Protein AF-A0A1X2HB46-F1 (afdb_monomer_lite)

Organism: Syncephalastrum racemosum (NCBI:txid13706)

Structure (mmCIF, N/CA/C/O backbone):
data_AF-A0A1X2HB46-F1
#
_entry.id   AF-A0A1X2HB46-F1
#
loop_
_atom_site.group_PDB
_atom_site.id
_atom_site.type_symbol
_atom_site.label_atom_id
_atom_site.label_alt_id
_atom_site.label_comp_id
_atom_site.label_asym_id
_atom_site.label_entity_id
_atom_site.label_seq_id
_atom_site.pdbx_PDB_ins_code
_atom_site.Cartn_x
_atom_site.Cartn_y
_atom_site.Cartn_z
_atom_site.occupancy
_atom_site.B_iso_or_equiv
_atom_site.auth_seq_id
_atom_site.auth_comp_id
_atom_site.auth_asym_id
_atom_site.auth_atom_id
_atom_site.pdbx_PDB_model_num
ATOM 1 N N . MET A 1 1 ? -12.145 43.617 -45.927 1.00 39.94 1 MET A N 1
ATOM 2 C CA . MET A 1 1 ? -11.209 43.099 -44.911 1.00 39.94 1 MET A CA 1
ATOM 3 C C . MET A 1 1 ? -11.094 41.593 -45.105 1.00 39.94 1 MET A C 1
ATOM 5 O O . MET A 1 1 ? -12.122 40.944 -45.225 1.00 39.94 1 MET A O 1
ATOM 9 N N . VAL A 1 2 ? -9.849 41.126 -45.254 1.00 36.06 2 VAL A N 1
ATOM 10 C CA . VAL A 1 2 ? -9.266 39.784 -44.993 1.00 36.06 2 VAL A CA 1
ATOM 11 C C . VAL A 1 2 ? -10.097 38.859 -44.079 1.00 36.06 2 VAL A C 1
ATOM 13 O O . VAL A 1 2 ? -10.714 39.362 -43.152 1.00 36.06 2 VAL A O 1
ATOM 16 N N . ASN A 1 3 ? -10.093 37.522 -44.158 1.00 34.72 3 ASN A N 1
ATOM 17 C CA . ASN A 1 3 ? -9.503 36.525 -45.063 1.00 34.72 3 ASN A CA 1
ATOM 18 C C . ASN A 1 3 ? -10.188 35.155 -44.795 1.00 34.72 3 ASN A C 1
ATOM 20 O O . ASN A 1 3 ? -10.856 34.975 -43.781 1.00 34.72 3 ASN A O 1
ATOM 24 N N . PHE A 1 4 ? -9.964 34.219 -45.716 1.00 43.09 4 PHE A N 1
ATOM 25 C CA . PHE A 1 4 ? -10.350 32.802 -45.809 1.00 43.09 4 PHE A CA 1
ATOM 26 C C . PHE A 1 4 ? -10.126 31.917 -44.560 1.00 43.09 4 PHE A C 1
ATOM 28 O O . PHE A 1 4 ? -9.243 32.212 -43.767 1.00 43.09 4 PHE A O 1
ATOM 35 N N . PHE A 1 5 ? -10.870 30.800 -44.431 1.00 37.50 5 PHE A N 1
ATOM 36 C CA . PHE A 1 5 ? -10.376 29.406 -44.568 1.00 37.50 5 PHE A CA 1
ATOM 37 C C . PHE A 1 5 ? -11.454 28.357 -44.201 1.00 37.50 5 PHE A C 1
ATOM 39 O O . PHE A 1 5 ? -12.059 28.382 -43.134 1.00 37.50 5 PHE A O 1
ATOM 46 N N . THR A 1 6 ? -11.655 27.403 -45.110 1.00 41.16 6 THR A N 1
ATOM 47 C CA . THR A 1 6 ? -12.281 26.082 -44.923 1.00 41.16 6 THR A CA 1
ATOM 48 C C . THR A 1 6 ? -11.382 25.134 -44.126 1.00 41.16 6 THR A C 1
ATOM 50 O O . THR A 1 6 ? -10.189 25.091 -44.408 1.00 41.16 6 THR A O 1
ATOM 53 N N . ALA A 1 7 ? -11.960 24.296 -43.253 1.00 34.31 7 ALA A N 1
ATOM 54 C CA . ALA A 1 7 ? -11.838 22.824 -43.266 1.00 34.31 7 ALA A CA 1
ATOM 55 C C . ALA A 1 7 ? -12.504 22.203 -42.022 1.00 34.31 7 ALA A C 1
ATOM 57 O O . ALA A 1 7 ? -12.285 22.639 -40.895 1.00 34.31 7 ALA A O 1
ATOM 58 N N . ALA A 1 8 ? -13.307 21.164 -42.248 1.00 44.44 8 ALA A N 1
ATOM 59 C CA . ALA A 1 8 ? -13.896 20.322 -41.217 1.00 44.44 8 ALA A CA 1
ATOM 60 C C . ALA A 1 8 ? -12.894 19.249 -40.758 1.00 44.44 8 ALA A C 1
ATOM 62 O O . ALA A 1 8 ? -12.233 18.628 -41.588 1.00 44.44 8 ALA A O 1
ATOM 63 N N . ALA A 1 9 ? -12.844 18.979 -39.455 1.00 37.44 9 ALA A N 1
ATOM 64 C CA . ALA A 1 9 ? -12.292 17.750 -38.897 1.00 37.44 9 ALA A CA 1
ATOM 65 C C . ALA A 1 9 ? -13.207 17.287 -37.755 1.00 37.44 9 ALA A C 1
ATOM 67 O O . ALA A 1 9 ? -13.585 18.074 -36.888 1.00 37.44 9 ALA A O 1
ATOM 68 N N . ALA A 1 10 ? -13.624 16.024 -37.820 1.00 36.97 10 ALA A N 1
ATOM 69 C CA . ALA A 1 10 ? -14.593 15.413 -36.923 1.00 36.97 10 ALA A CA 1
ATOM 70 C C . ALA A 1 10 ? -14.076 15.365 -35.477 1.00 36.97 10 ALA A C 1
ATOM 72 O O . ALA A 1 10 ? -13.020 14.797 -35.205 1.00 36.97 10 ALA A O 1
ATOM 73 N N . ALA A 1 11 ? -14.850 15.919 -34.544 1.00 36.28 11 ALA A N 1
ATOM 74 C CA . ALA A 1 11 ? -14.653 15.683 -33.123 1.00 36.28 11 ALA A CA 1
ATOM 75 C C . ALA A 1 11 ? -15.251 14.316 -32.759 1.00 36.28 11 ALA A C 1
ATOM 77 O O . ALA A 1 11 ? -16.461 14.109 -32.857 1.00 36.28 11 ALA A O 1
ATOM 78 N N . VAL A 1 12 ? -14.401 13.380 -32.336 1.00 40.62 12 VAL A N 1
ATOM 79 C CA . VAL A 1 12 ? -14.836 12.171 -31.630 1.00 40.62 12 VAL A CA 1
ATOM 80 C C . VAL A 1 12 ? -15.272 12.608 -30.235 1.00 40.62 12 VAL A C 1
ATOM 82 O O . VAL A 1 12 ? -14.456 13.052 -29.428 1.00 40.62 12 VAL A O 1
ATOM 85 N N . ALA A 1 13 ? -16.574 12.536 -29.969 1.00 35.44 13 ALA A N 1
ATOM 86 C CA . ALA A 1 13 ? -17.132 12.810 -28.655 1.00 35.44 13 ALA A CA 1
ATOM 87 C C . ALA A 1 13 ? -16.755 11.673 -27.693 1.00 35.44 13 ALA A C 1
ATOM 89 O O . ALA A 1 13 ? -17.239 10.550 -27.829 1.00 35.44 13 ALA A O 1
ATOM 90 N N . PHE A 1 14 ? -15.906 11.964 -26.706 1.00 39.03 14 PHE A N 1
ATOM 91 C CA . PHE A 1 14 ? -15.805 11.120 -25.521 1.00 39.03 14 PHE A CA 1
ATOM 92 C C . PHE A 1 14 ? -17.037 11.368 -24.652 1.00 39.03 14 PHE A C 1
ATOM 94 O O . PHE A 1 14 ? -17.345 12.506 -24.296 1.00 39.03 14 PHE A O 1
ATOM 101 N N . ILE A 1 15 ? -17.757 10.290 -24.344 1.00 41.12 15 ILE A N 1
ATOM 102 C CA . ILE A 1 15 ? -18.892 10.296 -23.424 1.00 41.12 15 ILE A CA 1
ATOM 103 C C . ILE A 1 15 ? -18.371 10.781 -22.071 1.00 41.12 15 ILE A C 1
ATOM 105 O O . ILE A 1 15 ? -17.542 10.121 -21.444 1.00 41.12 15 ILE A O 1
ATOM 109 N N . ALA A 1 16 ? -18.846 11.946 -21.634 1.00 37.94 16 ALA A N 1
ATOM 110 C CA . ALA A 1 16 ? -18.640 12.421 -20.279 1.00 37.94 16 ALA A CA 1
ATOM 111 C C . ALA A 1 16 ? -19.344 11.447 -19.325 1.00 37.94 16 ALA A C 1
ATOM 113 O O . ALA A 1 16 ? -20.567 11.472 -19.177 1.00 37.94 16 ALA A O 1
ATOM 114 N N . ALA A 1 17 ? -18.569 10.561 -18.700 1.00 45.31 17 ALA A N 1
ATOM 115 C CA . ALA A 1 17 ? -19.008 9.873 -17.499 1.00 45.31 17 ALA A CA 1
ATOM 116 C C . ALA A 1 17 ? -19.310 10.953 -16.453 1.00 45.31 17 ALA A C 1
ATOM 118 O O . ALA A 1 17 ? -18.471 11.813 -16.180 1.00 45.31 17 ALA A O 1
ATOM 119 N N . GLY A 1 18 ? -20.544 10.950 -15.951 1.00 39.72 18 GLY A N 1
ATOM 120 C CA . GLY A 1 18 ? -21.058 11.972 -15.053 1.00 39.72 18 GLY A CA 1
ATOM 121 C C . GLY A 1 18 ? -20.115 12.258 -13.888 1.00 39.72 18 GLY A C 1
ATOM 122 O O . GLY A 1 18 ? -19.545 11.339 -13.298 1.00 39.72 18 GLY A O 1
ATOM 123 N N . SER A 1 19 ? -19.990 13.546 -13.566 1.00 44.59 19 SER A N 1
ATOM 124 C CA . SER A 1 19 ? -19.284 14.069 -12.402 1.00 44.59 19 SER A CA 1
ATOM 125 C C . SER A 1 19 ? -19.823 13.453 -11.114 1.00 44.59 19 SER A C 1
ATOM 127 O O . SER A 1 19 ? -20.701 14.003 -10.456 1.00 44.59 19 SER A O 1
ATOM 129 N N . GLN A 1 20 ? -19.269 12.313 -10.728 1.00 37.22 20 GLN A N 1
ATOM 130 C CA . GLN A 1 20 ? -19.179 11.939 -9.331 1.00 37.22 20 GLN A CA 1
ATOM 131 C C . GLN A 1 20 ? -17.862 12.528 -8.860 1.00 37.22 20 GLN A C 1
ATOM 133 O O . GLN A 1 20 ? -16.788 12.029 -9.192 1.00 37.22 20 GLN A O 1
ATOM 138 N N . ALA A 1 21 ? -17.959 13.665 -8.171 1.00 40.97 21 ALA A N 1
ATOM 139 C CA . ALA A 1 21 ? -16.825 14.230 -7.468 1.00 40.97 21 ALA A CA 1
ATOM 140 C C . ALA A 1 21 ? -16.215 13.121 -6.605 1.00 40.97 21 ALA A C 1
ATOM 142 O O . ALA A 1 21 ? -16.925 12.477 -5.827 1.00 40.97 21 ALA A O 1
ATOM 143 N N . ALA A 1 22 ? -14.914 12.884 -6.771 1.00 46.69 22 ALA A N 1
ATOM 144 C CA . ALA A 1 22 ? -14.156 12.129 -5.790 1.00 46.69 22 ALA A CA 1
ATOM 145 C C . ALA A 1 22 ? -14.474 12.723 -4.405 1.00 46.69 22 ALA A C 1
ATOM 147 O O . ALA A 1 22 ? -14.557 13.955 -4.294 1.00 46.69 22 ALA A O 1
ATOM 148 N N . PRO A 1 23 ? -14.704 11.899 -3.366 1.00 49.00 23 PRO A N 1
ATOM 149 C CA . PRO A 1 23 ? -14.861 12.434 -2.024 1.00 49.00 23 PRO A CA 1
ATOM 150 C C . PRO A 1 23 ? -13.638 13.308 -1.731 1.00 49.00 23 PRO A C 1
ATOM 152 O O . PRO A 1 23 ? -12.524 12.965 -2.138 1.00 49.00 23 PRO A O 1
ATOM 155 N N . ALA A 1 24 ? -13.868 14.473 -1.120 1.00 46.38 24 ALA A N 1
ATOM 156 C CA . ALA A 1 24 ? -12.815 15.415 -0.762 1.00 46.38 24 ALA A CA 1
ATOM 157 C C . ALA A 1 24 ? -11.641 14.642 -0.152 1.00 46.38 24 ALA A C 1
ATOM 159 O O . ALA A 1 24 ? -11.866 13.823 0.736 1.00 46.38 24 ALA A O 1
ATOM 160 N N . ALA A 1 25 ? -10.431 14.853 -0.678 1.00 56.72 25 ALA A N 1
ATOM 161 C CA . ALA A 1 25 ? -9.239 14.148 -0.232 1.00 56.72 25 ALA A CA 1
ATOM 162 C C . ALA A 1 25 ? -9.079 14.344 1.280 1.00 56.72 25 ALA A C 1
ATOM 164 O O . ALA A 1 25 ? -8.647 15.401 1.742 1.00 56.72 25 ALA A O 1
ATOM 165 N N . GLU A 1 26 ? -9.492 13.343 2.051 1.00 64.12 26 GLU A N 1
ATOM 166 C CA . GLU A 1 26 ? -9.272 13.321 3.482 1.00 64.12 26 GLU A CA 1
ATOM 167 C C . GLU A 1 26 ? -7.759 13.306 3.693 1.00 64.12 26 GLU A C 1
ATOM 169 O O . GLU A 1 26 ? -7.023 12.574 3.021 1.00 64.12 26 GLU A O 1
ATOM 174 N N . LYS A 1 27 ? -7.264 14.190 4.561 1.00 86.00 27 LYS A N 1
ATOM 175 C CA . LYS A 1 27 ? -5.828 14.302 4.797 1.00 86.00 27 LYS A CA 1
ATOM 176 C C . LYS A 1 27 ? -5.342 12.981 5.387 1.00 86.00 27 LYS A C 1
ATOM 178 O O . LYS A 1 27 ? -5.701 12.655 6.516 1.00 86.00 27 LYS A O 1
ATOM 183 N N . LEU A 1 28 ? -4.496 12.266 4.644 1.00 94.00 28 LEU A N 1
ATOM 184 C CA . LEU A 1 28 ? -3.903 11.019 5.117 1.00 94.00 28 LEU A CA 1
ATOM 185 C C . LEU A 1 28 ? -3.192 11.242 6.453 1.00 94.00 28 LEU A C 1
ATOM 187 O O . LEU A 1 28 ? -2.517 12.258 6.679 1.00 94.00 28 LEU A O 1
ATOM 191 N N . THR A 1 29 ? -3.331 10.263 7.341 1.00 95.38 29 THR A N 1
ATOM 192 C CA . THR A 1 29 ? -2.472 10.172 8.521 1.00 95.38 29 THR A CA 1
A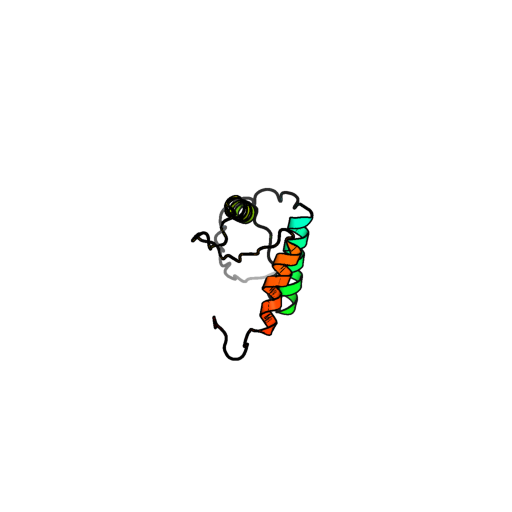TOM 193 C C . THR A 1 29 ? -1.020 9.973 8.081 1.00 95.38 29 THR A C 1
ATOM 195 O O . THR A 1 29 ? -0.746 9.499 6.976 1.00 95.38 29 THR A O 1
ATOM 198 N N . VAL A 1 30 ? -0.066 10.316 8.949 1.00 95.75 30 VAL A N 1
ATOM 199 C CA . VAL A 1 30 ? 1.363 10.136 8.643 1.00 95.75 30 VAL A CA 1
ATOM 200 C C . VAL A 1 30 ? 1.691 8.677 8.268 1.00 95.75 30 VAL A C 1
ATOM 202 O O . VAL A 1 30 ? 2.344 8.487 7.244 1.00 95.75 30 VAL A O 1
ATOM 205 N N . PRO A 1 31 ? 1.202 7.639 8.980 1.00 95.00 31 PRO A N 1
ATOM 206 C CA . PRO A 1 31 ? 1.431 6.249 8.576 1.00 95.00 31 PRO A CA 1
ATOM 207 C C . PRO A 1 31 ? 0.851 5.894 7.201 1.00 95.00 31 PRO A C 1
ATOM 209 O O . PRO A 1 31 ? 1.515 5.217 6.420 1.00 95.00 31 PRO A O 1
ATOM 212 N N . GLN A 1 32 ? -0.356 6.369 6.875 1.00 95.88 32 GLN A N 1
ATOM 213 C CA . GLN A 1 32 ? -0.987 6.121 5.571 1.00 95.88 32 GLN A CA 1
ATOM 214 C C . GLN A 1 32 ? -0.211 6.789 4.432 1.00 95.88 32 GLN A C 1
ATOM 216 O O . GLN A 1 32 ? 0.058 6.152 3.414 1.00 95.88 32 GLN A O 1
ATOM 221 N N . GLN A 1 33 ? 0.202 8.048 4.621 1.00 97.56 33 GLN A N 1
ATOM 222 C CA . GLN A 1 33 ? 1.024 8.762 3.645 1.00 97.56 33 GLN A CA 1
ATOM 223 C C . GLN A 1 33 ? 2.366 8.053 3.439 1.00 97.56 33 GLN A C 1
ATOM 225 O O . GLN A 1 33 ? 2.738 7.772 2.304 1.00 97.56 33 GLN A O 1
ATOM 230 N N . ASN A 1 34 ? 3.047 7.675 4.525 1.00 97.50 34 ASN A N 1
ATOM 231 C CA . ASN A 1 34 ? 4.316 6.955 4.450 1.00 97.50 34 ASN A CA 1
ATOM 232 C C . ASN A 1 34 ? 4.166 5.608 3.729 1.00 97.50 34 ASN A C 1
ATOM 234 O O . ASN A 1 34 ? 5.026 5.239 2.935 1.00 97.50 34 ASN A O 1
ATOM 238 N N . ALA A 1 35 ? 3.074 4.877 3.969 1.00 96.81 35 ALA A N 1
ATOM 239 C CA . ALA A 1 35 ? 2.798 3.625 3.273 1.00 96.81 35 ALA A CA 1
ATOM 240 C C . ALA A 1 35 ? 2.590 3.846 1.768 1.00 96.81 35 ALA A C 1
ATOM 242 O O . ALA A 1 35 ? 3.159 3.111 0.959 1.00 96.81 35 ALA A O 1
ATOM 243 N N . LEU A 1 36 ? 1.805 4.856 1.380 1.00 98.19 36 LEU A N 1
ATOM 244 C CA . LEU A 1 36 ? 1.586 5.208 -0.025 1.00 98.19 36 LEU A CA 1
ATOM 245 C C . LEU A 1 36 ? 2.898 5.612 -0.713 1.00 98.19 36 LEU A C 1
ATOM 247 O O . LEU A 1 36 ? 3.196 5.135 -1.811 1.00 98.19 36 LEU A O 1
ATOM 251 N N . ASP A 1 37 ? 3.696 6.450 -0.055 1.00 98.44 37 ASP A N 1
ATOM 252 C CA . ASP A 1 37 ? 4.984 6.913 -0.567 1.00 98.44 37 ASP A CA 1
ATOM 253 C C . ASP A 1 37 ? 5.972 5.753 -0.718 1.00 98.44 37 ASP A C 1
ATOM 255 O O . ASP A 1 37 ? 6.636 5.651 -1.750 1.00 98.44 37 ASP A O 1
ATOM 259 N N . GLN A 1 38 ? 6.015 4.827 0.247 1.00 98.50 38 GLN A N 1
ATOM 260 C CA . GLN A 1 38 ? 6.868 3.638 0.188 1.00 98.50 38 GLN A CA 1
ATOM 261 C C . GLN A 1 38 ? 6.491 2.731 -0.994 1.00 98.50 38 GLN A C 1
ATOM 263 O O . GLN A 1 38 ? 7.363 2.326 -1.768 1.00 98.50 38 GLN A O 1
ATOM 268 N N . HIS A 1 39 ? 5.193 2.472 -1.205 1.00 98.50 39 HIS A N 1
ATOM 269 C CA . HIS A 1 39 ? 4.728 1.735 -2.386 1.00 98.50 39 HIS A CA 1
ATOM 270 C C . HIS A 1 39 ? 5.154 2.438 -3.678 1.00 98.50 39 HIS A C 1
ATOM 272 O O . HIS A 1 39 ? 5.693 1.808 -4.590 1.00 98.50 39 HIS A O 1
ATOM 278 N N . ASN A 1 40 ? 4.937 3.751 -3.764 1.00 98.75 40 ASN A N 1
ATOM 279 C CA . ASN A 1 40 ? 5.240 4.532 -4.960 1.00 98.75 40 ASN A CA 1
ATOM 280 C C . ASN A 1 40 ? 6.743 4.641 -5.235 1.00 98.75 40 ASN A C 1
ATOM 282 O O . ASN A 1 40 ? 7.155 4.596 -6.397 1.00 98.75 40 ASN A O 1
ATOM 286 N N . MET A 1 41 ? 7.574 4.691 -4.192 1.00 98.69 41 MET A N 1
ATOM 287 C CA . MET A 1 41 ? 9.027 4.611 -4.311 1.00 98.69 41 MET A CA 1
ATOM 288 C C . MET A 1 41 ? 9.450 3.296 -4.977 1.00 98.69 41 MET A C 1
ATOM 290 O O . MET A 1 41 ? 10.262 3.317 -5.904 1.00 98.69 41 MET A O 1
ATOM 294 N N . TYR A 1 42 ? 8.907 2.157 -4.541 1.00 98.62 42 TYR A N 1
ATOM 295 C CA . TYR A 1 42 ? 9.239 0.860 -5.129 1.00 98.62 42 TYR A CA 1
ATOM 296 C C . TYR A 1 42 ? 8.674 0.682 -6.537 1.00 98.62 42 TYR A C 1
ATOM 298 O O . TYR A 1 42 ? 9.401 0.260 -7.433 1.00 98.62 42 TYR A O 1
ATOM 306 N N . ARG A 1 43 ? 7.422 1.080 -6.780 1.00 98.56 43 ARG A N 1
ATOM 307 C CA . ARG A 1 43 ? 6.798 1.031 -8.114 1.00 98.56 43 ARG A CA 1
ATOM 308 C C . ARG A 1 43 ? 7.575 1.839 -9.149 1.00 98.56 43 ARG A C 1
ATOM 310 O O . ARG A 1 43 ? 7.752 1.378 -10.275 1.00 98.56 43 ARG A O 1
ATOM 317 N N . LYS A 1 44 ? 8.120 2.993 -8.751 1.00 98.56 44 LYS A N 1
ATOM 318 C CA . LYS A 1 44 ? 8.978 3.819 -9.609 1.00 98.56 44 LYS A CA 1
ATOM 319 C C . LYS A 1 44 ? 10.237 3.081 -10.077 1.00 98.56 44 LYS A C 1
ATOM 321 O O . LYS A 1 44 ? 10.653 3.296 -11.213 1.00 98.56 44 LYS A O 1
ATOM 326 N N . LYS A 1 45 ? 10.823 2.198 -9.256 1.00 97.88 45 LYS A N 1
ATOM 327 C CA . LYS A 1 45 ? 11.994 1.381 -9.649 1.00 97.88 45 LYS A CA 1
ATOM 328 C C . LYS A 1 45 ? 11.687 0.430 -10.810 1.00 97.88 45 LYS A C 1
ATOM 330 O O . LYS A 1 45 ? 12.600 0.060 -11.535 1.00 97.88 45 LYS A O 1
ATOM 335 N N . HIS A 1 46 ? 10.412 0.097 -10.997 1.00 97.00 46 HIS A N 1
ATOM 336 C CA . HIS A 1 46 ? 9.907 -0.806 -12.034 1.00 97.00 46 HIS A CA 1
ATOM 337 C C . HIS A 1 46 ? 9.120 -0.073 -13.127 1.00 97.00 46 HIS A C 1
ATOM 339 O O . HIS A 1 46 ? 8.345 -0.690 -13.851 1.00 97.00 46 HIS A O 1
ATOM 345 N N . SER A 1 47 ? 9.265 1.255 -13.218 1.00 97.81 47 SER A N 1
ATOM 346 C CA . SER A 1 47 ? 8.546 2.102 -14.185 1.00 97.81 47 SER A CA 1
ATOM 347 C C . SER A 1 47 ? 7.015 1.963 -14.139 1.00 97.81 47 SER A C 1
ATOM 349 O O . SER A 1 47 ? 6.329 2.281 -15.109 1.00 97.81 47 SER A O 1
ATOM 351 N N . ALA A 1 48 ? 6.459 1.518 -13.009 1.00 97.75 48 ALA A N 1
ATOM 352 C CA . ALA A 1 48 ? 5.022 1.389 -12.826 1.00 97.75 48 ALA A CA 1
ATOM 353 C C . ALA A 1 48 ? 4.397 2.735 -12.423 1.00 97.75 48 ALA A C 1
ATOM 355 O O . ALA A 1 48 ? 4.988 3.512 -11.669 1.00 97.75 48 ALA A O 1
ATOM 356 N N . ALA A 1 49 ? 3.174 2.997 -12.897 1.00 98.25 49 ALA A N 1
ATOM 357 C CA . ALA A 1 49 ? 2.422 4.198 -12.535 1.00 98.25 49 ALA A CA 1
ATOM 358 C C . ALA A 1 49 ? 2.212 4.286 -11.008 1.00 98.25 49 ALA A C 1
ATOM 360 O O . ALA A 1 49 ? 1.996 3.244 -10.373 1.00 98.25 49 ALA A O 1
ATOM 361 N N . PRO A 1 50 ? 2.256 5.484 -10.399 1.00 98.06 50 PRO A N 1
ATOM 362 C CA . PRO A 1 50 ? 2.030 5.632 -8.967 1.00 98.06 50 PRO A CA 1
ATOM 363 C C . PRO A 1 50 ? 0.593 5.251 -8.596 1.00 98.06 50 PRO A C 1
ATOM 365 O O . PRO A 1 50 ? -0.345 5.458 -9.365 1.00 98.06 50 PRO A O 1
ATOM 368 N N . LEU A 1 51 ? 0.433 4.688 -7.406 1.00 97.56 51 LEU A N 1
ATOM 369 C CA . LEU A 1 51 ? -0.853 4.486 -6.759 1.00 97.56 51 LEU A CA 1
ATOM 370 C C . LEU A 1 51 ? -1.356 5.801 -6.166 1.00 97.56 51 LEU A C 1
ATOM 372 O O . LEU A 1 51 ? -0.575 6.683 -5.795 1.00 97.56 51 LEU A O 1
ATOM 376 N N . VAL A 1 52 ? -2.673 5.869 -6.019 1.00 96.38 52 VAL A N 1
ATOM 377 C CA . VAL A 1 52 ? -3.382 6.877 -5.234 1.00 96.38 52 VAL A CA 1
ATOM 378 C C . VAL A 1 52 ? -4.097 6.180 -4.085 1.00 96.38 52 VAL A C 1
ATOM 380 O O . VAL A 1 52 ? -4.489 5.019 -4.211 1.00 96.38 52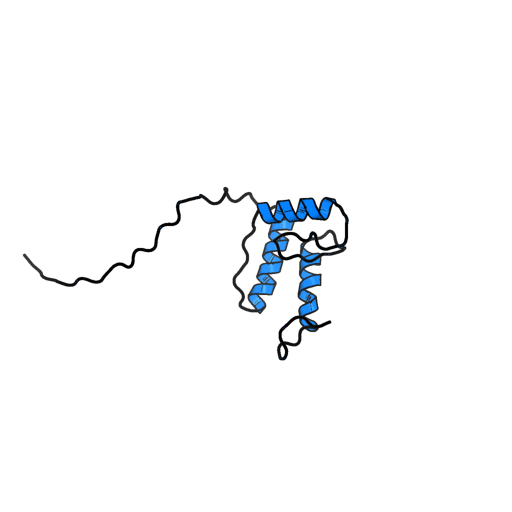 VAL A O 1
ATOM 383 N N . TRP A 1 53 ? -4.242 6.871 -2.960 1.00 96.31 53 TRP A N 1
ATOM 384 C CA . TRP A 1 53 ? -4.966 6.326 -1.819 1.00 96.31 53 TRP A CA 1
ATOM 385 C C . TRP A 1 53 ? -6.466 6.247 -2.107 1.00 96.31 53 TRP A C 1
ATOM 387 O O . TRP A 1 53 ? -7.051 7.210 -2.602 1.00 96.31 53 TRP A O 1
ATOM 397 N N . ASP A 1 54 ? -7.086 5.129 -1.736 1.00 95.44 54 ASP A N 1
ATOM 398 C CA . ASP A 1 54 ? -8.536 4.955 -1.738 1.00 95.44 54 ASP A CA 1
ATOM 399 C C . ASP A 1 54 ? -9.010 4.723 -0.297 1.00 95.44 54 ASP A C 1
ATOM 401 O O . ASP A 1 54 ? -8.639 3.742 0.351 1.00 95.44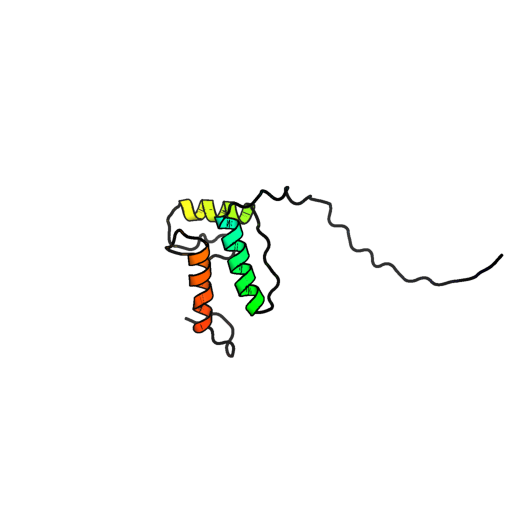 54 ASP A O 1
ATOM 405 N N . ALA A 1 55 ? -9.823 5.649 0.217 1.00 94.38 55 ALA A N 1
ATOM 406 C CA . ALA A 1 55 ? -10.291 5.604 1.599 1.00 94.38 55 ALA A CA 1
ATOM 407 C C . ALA A 1 55 ? -11.199 4.394 1.887 1.00 94.38 55 ALA A C 1
ATOM 409 O O . ALA A 1 55 ? -11.146 3.850 2.986 1.00 94.38 55 ALA A O 1
ATOM 410 N N . LYS A 1 56 ? -11.984 3.927 0.905 1.00 94.69 56 LYS A N 1
ATOM 411 C CA . LYS A 1 56 ? -12.867 2.762 1.078 1.00 94.69 56 LYS A CA 1
ATOM 412 C C . LYS A 1 56 ? -12.064 1.470 1.132 1.00 94.69 56 LYS A C 1
ATOM 414 O O . LYS A 1 56 ? -12.384 0.584 1.917 1.00 94.69 56 LYS A O 1
ATOM 419 N N . LEU A 1 57 ? -11.008 1.366 0.325 1.00 95.62 57 LEU A N 1
ATOM 420 C CA . LEU A 1 57 ? -10.093 0.228 0.382 1.00 95.62 57 LEU A CA 1
ATOM 421 C C . LEU A 1 57 ? -9.338 0.188 1.717 1.00 95.62 57 LEU A C 1
ATOM 423 O O . LEU A 1 57 ? -9.169 -0.883 2.295 1.00 95.62 57 LEU A O 1
ATOM 427 N N . ALA A 1 58 ? -8.928 1.348 2.232 1.00 94.94 58 ALA A N 1
ATOM 428 C CA . ALA A 1 58 ? -8.301 1.448 3.546 1.00 94.94 58 ALA A CA 1
ATOM 429 C C . ALA A 1 58 ? -9.251 1.043 4.683 1.00 94.94 58 ALA A C 1
ATOM 431 O O . ALA A 1 58 ? -8.860 0.279 5.562 1.00 94.94 58 ALA A O 1
ATOM 432 N N . GLU A 1 59 ? -10.502 1.508 4.646 1.00 95.00 59 GLU A N 1
ATOM 433 C CA . GLU A 1 59 ? -11.540 1.109 5.603 1.00 95.00 59 GLU A CA 1
ATOM 434 C C . GLU A 1 59 ? -11.795 -0.404 5.549 1.00 95.00 59 GLU A C 1
ATOM 436 O O . GLU A 1 59 ? -11.859 -1.065 6.587 1.00 95.00 59 GLU A O 1
ATOM 441 N N . TYR A 1 60 ? -11.871 -0.973 4.342 1.00 95.25 60 TYR A N 1
ATOM 442 C CA . TYR A 1 60 ? -12.001 -2.414 4.142 1.00 95.25 60 TYR A CA 1
ATOM 443 C C . TYR A 1 60 ? -10.838 -3.188 4.780 1.00 95.25 60 TYR A C 1
ATOM 445 O O . TYR A 1 60 ? -11.066 -4.135 5.535 1.00 95.25 60 TYR A O 1
ATOM 453 N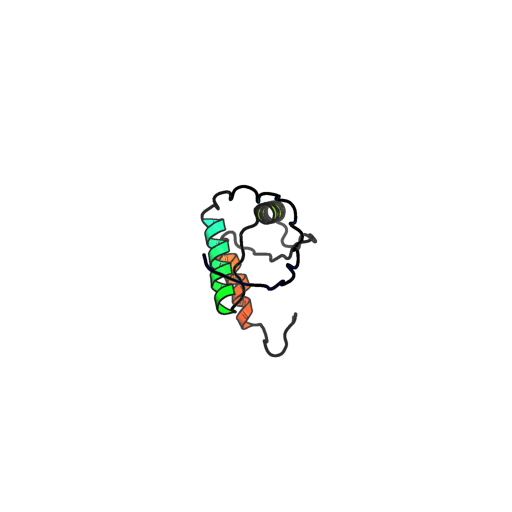 N . ALA A 1 61 ? -9.600 -2.763 4.513 1.00 94.12 61 ALA A N 1
ATOM 454 C CA . ALA A 1 61 ? -8.401 -3.397 5.052 1.00 94.12 61 ALA A CA 1
ATOM 455 C C . ALA A 1 61 ? -8.329 -3.298 6.585 1.00 94.12 61 ALA A C 1
ATOM 457 O O . ALA A 1 61 ? -7.967 -4.278 7.233 1.00 94.12 61 ALA A O 1
ATOM 458 N N . GLN A 1 62 ? -8.712 -2.154 7.168 1.00 93.56 62 GLN A N 1
ATOM 459 C CA . GLN A 1 62 ? -8.768 -1.979 8.623 1.00 93.56 62 GLN A CA 1
ATOM 460 C C . GLN A 1 62 ? -9.811 -2.903 9.254 1.00 93.56 62 GLN A C 1
ATOM 462 O O . GLN A 1 62 ? -9.509 -3.630 10.192 1.00 93.56 62 GLN A O 1
ATOM 467 N N . LYS A 1 63 ? -11.021 -2.952 8.687 1.00 95.25 63 LYS A N 1
ATOM 468 C CA . LYS A 1 63 ? -12.078 -3.841 9.178 1.00 95.25 63 LYS A CA 1
ATOM 469 C C . LYS A 1 63 ? -11.662 -5.314 9.136 1.00 95.25 63 LYS A C 1
ATOM 471 O O . LYS A 1 63 ? -12.063 -6.085 10.005 1.00 95.25 63 LYS A O 1
ATOM 476 N N . TRP A 1 64 ? -10.899 -5.717 8.118 1.00 93.31 64 TRP A N 1
ATOM 477 C CA . TRP A 1 64 ? -10.356 -7.071 8.044 1.00 93.31 64 TRP A CA 1
ATOM 478 C C . TRP A 1 64 ? -9.270 -7.313 9.099 1.00 93.31 64 TRP A C 1
ATOM 480 O O . TRP A 1 64 ? -9.316 -8.321 9.804 1.00 93.31 64 TRP A O 1
ATOM 490 N N . SER A 1 65 ? -8.322 -6.383 9.246 1.00 91.19 65 SER A N 1
ATOM 491 C CA . SER A 1 65 ? -7.203 -6.529 10.182 1.00 91.19 65 SER A CA 1
ATOM 492 C C . SER A 1 65 ? -7.634 -6.498 11.651 1.00 91.19 65 SER A C 1
ATOM 494 O O . SER A 1 65 ? -7.047 -7.219 12.458 1.00 91.19 65 SER A O 1
ATOM 496 N N . ASP A 1 66 ? -8.707 -5.775 11.989 1.00 92.50 66 ASP A N 1
ATOM 497 C CA . ASP A 1 66 ? -9.319 -5.766 13.326 1.00 92.50 66 ASP A CA 1
ATOM 498 C C . ASP A 1 66 ? -9.728 -7.176 13.794 1.00 92.50 66 ASP A C 1
ATOM 500 O O . ASP A 1 66 ? -9.731 -7.462 14.993 1.00 92.50 66 ASP A O 1
ATOM 504 N N . GLY A 1 67 ? -10.027 -8.085 12.857 1.00 90.94 67 GLY A N 1
ATOM 505 C CA . GLY A 1 67 ? -10.361 -9.481 13.147 1.00 90.94 67 GLY A CA 1
ATOM 506 C C . GLY A 1 67 ? -9.184 -10.327 13.643 1.00 90.94 67 GLY A C 1
ATOM 507 O O . GLY A 1 67 ? -9.412 -11.402 14.189 1.00 90.94 67 GLY A O 1
ATOM 508 N N . CYS A 1 68 ? -7.941 -9.858 13.479 1.00 88.31 68 CYS A N 1
ATOM 509 C CA . CYS A 1 68 ? -6.710 -10.540 13.903 1.00 88.31 68 CYS A CA 1
ATOM 510 C C . CYS A 1 68 ? -6.528 -11.976 13.362 1.00 88.31 68 CYS A C 1
ATOM 512 O O . CYS A 1 68 ? -5.787 -12.770 13.943 1.00 88.31 68 CYS A O 1
ATOM 514 N N . ASP A 1 69 ? -7.155 -12.305 12.232 1.00 88.38 69 ASP A N 1
ATOM 515 C CA . ASP A 1 69 ? -7.044 -13.609 11.576 1.00 88.38 69 ASP A CA 1
ATOM 516 C C . ASP A 1 69 ? -5.994 -13.570 10.457 1.00 88.38 69 ASP A C 1
ATOM 518 O O . ASP A 1 69 ? -6.150 -12.859 9.463 1.00 88.38 69 ASP A O 1
ATOM 522 N N . PHE A 1 70 ? -4.942 -14.387 10.565 1.00 89.62 70 PHE A N 1
ATOM 523 C CA . PHE A 1 70 ? -3.898 -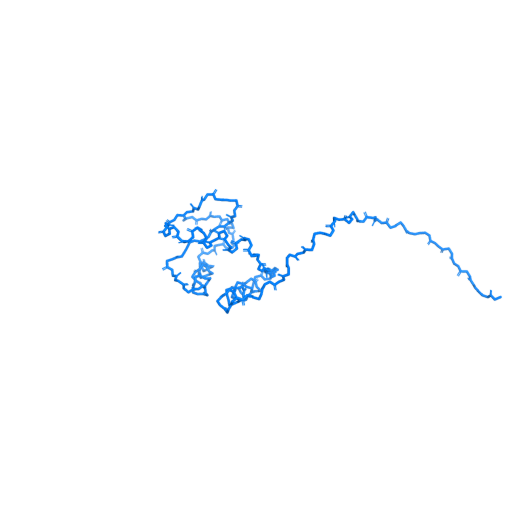14.466 9.535 1.00 89.62 70 PHE A CA 1
ATOM 524 C C . PHE A 1 70 ? -4.326 -15.355 8.353 1.00 89.62 70 PHE A C 1
ATOM 526 O O . PHE A 1 70 ? -3.846 -16.475 8.178 1.00 89.62 70 PHE A O 1
ATOM 533 N N . LYS A 1 71 ? -5.280 -14.860 7.559 1.00 90.00 71 LYS A N 1
ATOM 534 C CA . LYS A 1 71 ? -5.788 -15.489 6.329 1.00 90.00 71 LYS A CA 1
ATOM 535 C C . LYS A 1 71 ? -6.278 -14.426 5.339 1.00 90.00 71 LYS A C 1
ATOM 537 O O . LYS A 1 71 ? -6.469 -13.270 5.709 1.00 90.00 71 LYS A O 1
ATOM 542 N N . HIS A 1 72 ? -6.507 -14.824 4.090 1.00 91.81 72 HIS A N 1
ATOM 543 C CA . HIS A 1 72 ? -7.182 -13.969 3.110 1.00 91.81 72 HIS A CA 1
ATOM 544 C C . HIS A 1 72 ? -8.659 -13.784 3.470 1.00 91.81 72 HIS A C 1
ATOM 546 O O . HIS A 1 72 ? -9.315 -14.736 3.900 1.00 91.81 72 HIS A O 1
ATOM 552 N N . SER A 1 73 ? -9.194 -12.582 3.254 1.00 93.12 73 SER A N 1
ATOM 553 C CA . SER A 1 73 ? -10.609 -12.278 3.504 1.00 93.12 73 SER A CA 1
ATOM 554 C C . SER A 1 73 ? -11.550 -12.971 2.521 1.00 93.12 73 SER A C 1
ATOM 556 O O . SER A 1 73 ? -12.735 -13.139 2.810 1.00 93.12 73 SER A O 1
ATOM 558 N N . GLY A 1 74 ? -11.032 -13.363 1.350 1.00 94.38 74 GLY A N 1
ATOM 559 C CA . GLY A 1 74 ? -11.837 -13.840 0.224 1.00 94.38 74 GLY A CA 1
ATOM 560 C C . GLY A 1 74 ? -12.635 -12.726 -0.465 1.00 94.38 74 GLY A C 1
ATOM 561 O O . GLY A 1 74 ? -13.557 -13.014 -1.226 1.00 94.38 74 GLY A O 1
ATOM 562 N N . GLY A 1 75 ? -12.317 -11.463 -0.174 1.00 93.69 75 GLY A N 1
ATOM 563 C CA . GLY A 1 75 ? -12.956 -10.293 -0.755 1.00 93.69 75 GLY A CA 1
ATOM 564 C C . GLY A 1 75 ? -12.592 -10.015 -2.215 1.00 93.69 75 GLY A C 1
ATOM 565 O O . GLY A 1 75 ? -11.821 -10.742 -2.838 1.00 93.69 75 GLY A O 1
ATOM 566 N N . PRO A 1 76 ? -13.139 -8.925 -2.780 1.00 94.94 76 PRO A N 1
ATOM 567 C CA . PRO A 1 76 ? -12.945 -8.572 -4.186 1.00 94.94 76 PRO A CA 1
ATOM 568 C C . PRO A 1 76 ? -11.610 -7.863 -4.473 1.00 94.94 76 PRO A C 1
ATOM 570 O O . PRO A 1 76 ? -11.325 -7.553 -5.629 1.00 94.94 76 PRO A O 1
ATOM 573 N N . TYR A 1 77 ? -10.819 -7.552 -3.444 1.00 94.75 77 TYR A N 1
ATOM 574 C CA . TYR A 1 77 ? -9.558 -6.824 -3.566 1.00 94.75 77 TYR A CA 1
ATOM 575 C C . TYR A 1 77 ? -8.366 -7.779 -3.469 1.00 94.75 77 TYR A C 1
ATOM 577 O O . TYR A 1 77 ? -8.453 -8.824 -2.830 1.00 94.75 77 TYR A O 1
ATOM 585 N N . GLY A 1 78 ? -7.242 -7.418 -4.094 1.00 90.44 78 GLY A N 1
ATOM 586 C CA . GLY A 1 78 ? -5.976 -8.113 -3.858 1.00 90.44 78 GLY A CA 1
ATOM 587 C C . GLY A 1 78 ? -5.484 -7.866 -2.430 1.00 90.44 78 GLY A C 1
ATOM 588 O O . GLY A 1 78 ? -5.672 -6.774 -1.896 1.00 90.44 78 GLY A O 1
ATOM 589 N N . GLU A 1 79 ? -4.849 -8.867 -1.823 1.00 90.00 79 GLU A N 1
ATOM 590 C CA . GLU A 1 79 ? -4.461 -8.823 -0.413 1.00 90.00 79 GLU A CA 1
ATOM 591 C C . GLU A 1 79 ? -3.065 -9.377 -0.185 1.00 90.00 79 GLU A C 1
ATOM 593 O O . GLU A 1 79 ? -2.646 -10.345 -0.818 1.00 90.00 79 GLU A O 1
ATOM 598 N N . LEU A 1 80 ? -2.391 -8.796 0.799 1.00 84.75 80 LEU A N 1
ATOM 599 C CA . LEU A 1 80 ? -1.173 -9.319 1.389 1.00 84.75 80 LEU A CA 1
ATOM 600 C C . LEU A 1 80 ? -1.325 -9.195 2.905 1.00 84.75 80 LEU A C 1
ATOM 602 O O . LEU A 1 80 ? -1.824 -8.185 3.405 1.00 84.75 80 LEU A O 1
ATOM 606 N N . ALA A 1 81 ? -0.926 -10.229 3.638 1.00 78.75 81 ALA A N 1
ATOM 607 C CA . ALA A 1 81 ? -0.960 -10.230 5.095 1.00 78.75 81 ALA A CA 1
ATOM 608 C C . ALA A 1 81 ? 0.447 -9.986 5.647 1.00 78.75 81 ALA A C 1
ATOM 610 O O . ALA A 1 81 ? 1.449 -10.405 5.064 1.00 78.75 81 ALA A O 1
ATOM 611 N N . SER A 1 82 ? 0.531 -9.300 6.782 1.00 77.19 82 SER A N 1
ATOM 612 C CA . SER A 1 82 ? 1.786 -9.103 7.500 1.00 77.19 82 SER A CA 1
ATOM 613 C C . SER A 1 82 ? 1.564 -9.247 8.998 1.00 77.19 82 SER A C 1
ATOM 615 O O . SER A 1 82 ? 0.529 -8.845 9.519 1.00 77.19 82 SER A O 1
ATOM 617 N N . GLY A 1 83 ? 2.540 -9.831 9.691 1.00 79.81 83 GLY A N 1
ATOM 618 C CA . GLY A 1 83 ? 2.554 -9.939 11.152 1.00 79.81 83 GLY A CA 1
ATOM 619 C C . GLY A 1 83 ? 3.151 -8.712 11.850 1.00 79.81 83 GLY A C 1
ATOM 620 O O . GLY A 1 83 ? 3.502 -8.797 13.024 1.00 79.81 83 GLY A O 1
ATOM 621 N N . VAL A 1 84 ? 3.345 -7.596 11.135 1.00 84.50 84 VAL A N 1
ATOM 622 C CA . VAL A 1 84 ? 3.919 -6.355 11.681 1.00 84.50 84 VAL A CA 1
ATOM 623 C C . VAL A 1 84 ? 2.878 -5.241 11.720 1.00 84.50 84 VAL A C 1
ATOM 625 O O . VAL A 1 84 ? 2.041 -5.134 10.831 1.00 84.50 84 VAL A O 1
ATOM 628 N N . GLN A 1 85 ? 2.955 -4.391 12.743 1.00 84.62 85 GLN A N 1
ATOM 629 C CA . GLN A 1 85 ? 2.021 -3.274 12.932 1.00 84.62 85 GLN A CA 1
ATOM 630 C C . GLN A 1 85 ? 2.426 -2.013 12.149 1.00 84.62 85 GLN A C 1
ATOM 632 O O . GLN A 1 85 ? 1.579 -1.196 11.802 1.00 84.62 85 GLN A O 1
ATOM 637 N N . GLU A 1 86 ? 3.717 -1.862 11.843 1.00 91.25 86 GLU A N 1
ATOM 638 C CA . GLU A 1 86 ? 4.253 -0.700 11.128 1.00 91.25 86 GLU A CA 1
ATOM 639 C C . GLU A 1 86 ? 4.032 -0.821 9.618 1.00 91.25 86 GLU A C 1
ATOM 641 O O . GLU A 1 86 ? 4.562 -1.731 8.975 1.00 91.25 86 GLU A O 1
ATOM 646 N N . TYR A 1 87 ? 3.293 0.126 9.031 1.00 93.38 87 TYR A N 1
ATOM 647 C CA . TYR A 1 87 ? 2.857 0.026 7.635 1.00 93.38 87 TYR A CA 1
ATOM 648 C C . TYR A 1 87 ? 4.037 -0.019 6.660 1.00 93.38 87 TYR A C 1
ATOM 650 O O . TYR A 1 87 ? 4.074 -0.876 5.784 1.00 93.38 87 TYR A O 1
ATOM 658 N N . THR A 1 88 ? 5.038 0.850 6.823 1.00 96.00 88 THR A N 1
ATOM 659 C CA . THR A 1 88 ? 6.216 0.878 5.936 1.00 96.00 88 THR A CA 1
ATOM 660 C C . THR A 1 88 ? 7.020 -0.414 6.012 1.00 96.00 88 THR A C 1
ATOM 662 O O . THR A 1 88 ? 7.454 -0.922 4.984 1.00 96.00 88 THR A O 1
ATOM 665 N N . LYS A 1 89 ? 7.144 -1.006 7.206 1.00 95.94 89 LYS A N 1
ATOM 666 C CA . LYS A 1 89 ? 7.811 -2.298 7.383 1.00 95.94 89 LYS A CA 1
ATOM 667 C C . LYS A 1 89 ? 7.063 -3.423 6.668 1.00 95.94 89 LYS A C 1
ATOM 669 O O . LYS A 1 89 ? 7.710 -4.299 6.102 1.00 95.94 89 LYS A O 1
ATOM 674 N N . ALA A 1 90 ? 5.728 -3.403 6.669 1.00 95.25 90 ALA A N 1
ATOM 675 C CA . ALA A 1 90 ? 4.936 -4.366 5.905 1.00 95.25 90 ALA A CA 1
ATOM 676 C C . ALA A 1 90 ? 5.200 -4.233 4.395 1.00 95.25 90 ALA A C 1
ATOM 678 O O . ALA A 1 90 ? 5.470 -5.236 3.739 1.00 95.25 90 ALA A O 1
ATOM 679 N N . VAL A 1 91 ? 5.222 -3.000 3.872 1.00 97.25 91 VAL A N 1
ATOM 680 C CA . VAL A 1 91 ? 5.542 -2.730 2.457 1.00 97.25 91 VAL A CA 1
ATOM 681 C C . VAL A 1 91 ? 6.946 -3.210 2.095 1.00 97.25 91 VAL A C 1
ATOM 683 O O . VAL A 1 91 ? 7.122 -3.853 1.062 1.00 97.25 91 VAL A O 1
ATOM 686 N N . ASP A 1 92 ? 7.937 -2.944 2.948 1.00 96.75 92 ASP A N 1
ATOM 687 C CA . ASP A 1 92 ? 9.317 -3.389 2.736 1.00 96.75 92 ASP A CA 1
ATOM 688 C C . ASP A 1 92 ? 9.418 -4.912 2.714 1.00 96.75 92 ASP A C 1
ATOM 690 O O . ASP A 1 92 ? 10.083 -5.474 1.847 1.00 96.75 92 ASP A O 1
ATOM 694 N N . MET A 1 93 ? 8.752 -5.593 3.652 1.00 95.19 93 MET A N 1
ATOM 695 C CA . MET A 1 93 ? 8.740 -7.053 3.712 1.00 95.19 93 MET A CA 1
ATOM 696 C C . MET A 1 93 ? 8.187 -7.664 2.426 1.00 95.19 93 MET A C 1
ATOM 698 O O . MET A 1 93 ? 8.849 -8.527 1.857 1.00 95.19 93 MET A O 1
ATOM 702 N N . TRP A 1 94 ? 7.041 -7.181 1.940 1.00 95.31 94 TRP A N 1
ATOM 703 C CA . TRP A 1 94 ? 6.456 -7.673 0.691 1.00 95.31 94 TRP A CA 1
ATOM 704 C C . TRP A 1 94 ? 7.327 -7.342 -0.521 1.00 95.31 94 TRP A C 1
ATOM 706 O O . TRP A 1 94 ? 7.549 -8.190 -1.378 1.00 95.31 94 TRP A O 1
ATOM 716 N N . TYR A 1 95 ? 7.882 -6.128 -0.597 1.00 97.06 95 TYR A N 1
ATOM 717 C CA . TYR A 1 95 ? 8.764 -5.776 -1.708 1.00 97.06 95 TYR A CA 1
ATOM 718 C C . TYR A 1 95 ? 10.038 -6.625 -1.729 1.00 97.06 95 TYR A C 1
ATOM 720 O O . TYR A 1 95 ? 10.535 -6.954 -2.802 1.00 97.06 95 TYR A O 1
ATOM 728 N N . ASN A 1 96 ? 10.582 -6.989 -0.567 1.00 96.31 96 ASN A N 1
ATOM 729 C CA . ASN A 1 96 ? 11.823 -7.755 -0.484 1.00 96.31 96 ASN A CA 1
ATOM 730 C C . ASN A 1 96 ? 11.718 -9.165 -1.092 1.00 96.31 96 ASN A C 1
ATOM 732 O O . ASN A 1 96 ? 12.761 -9.747 -1.389 1.00 96.31 96 ASN A O 1
ATOM 736 N N . GLU A 1 97 ? 10.511 -9.677 -1.356 1.00 94.56 97 GLU A N 1
ATOM 737 C CA . GLU A 1 97 ? 10.276 -10.907 -2.134 1.00 94.56 97 GLU A CA 1
ATOM 738 C C . GLU A 1 97 ? 10.703 -10.768 -3.605 1.00 94.56 97 GLU A C 1
ATOM 740 O O . GLU A 1 97 ? 10.924 -11.761 -4.292 1.00 94.56 97 GLU A O 1
ATOM 745 N N . VAL A 1 98 ? 10.924 -9.540 -4.094 1.00 95.44 98 VAL A N 1
ATOM 746 C CA . VAL A 1 98 ? 11.433 -9.266 -5.449 1.00 95.44 98 VAL A CA 1
ATOM 747 C C . VAL A 1 98 ? 12.723 -10.025 -5.775 1.00 95.44 98 VAL A C 1
ATOM 749 O O . VAL A 1 98 ? 12.988 -10.313 -6.940 1.00 95.44 98 VAL A O 1
ATOM 752 N N . LYS A 1 99 ? 13.535 -10.343 -4.758 1.00 95.19 99 LYS A N 1
ATOM 753 C CA . LYS A 1 99 ? 14.790 -11.094 -4.907 1.00 95.19 99 LYS A CA 1
ATOM 754 C C . LYS A 1 99 ? 14.567 -12.559 -5.292 1.00 95.19 99 LYS A C 1
ATOM 756 O O . LYS A 1 99 ? 15.480 -13.180 -5.823 1.00 95.19 99 LYS A O 1
ATOM 761 N N . ASP A 1 100 ? 13.381 -13.086 -5.004 1.00 94.56 100 ASP A N 1
ATOM 762 C CA . ASP A 1 100 ? 13.001 -14.473 -5.249 1.00 94.56 100 ASP A CA 1
ATOM 763 C C . ASP A 1 100 ? 12.204 -14.616 -6.566 1.00 94.56 100 ASP A C 1
ATOM 765 O O . ASP A 1 100 ? 11.922 -15.729 -7.002 1.00 94.56 100 ASP A O 1
ATOM 769 N N . TYR A 1 101 ? 11.869 -13.503 -7.237 1.00 94.25 101 TYR A N 1
ATOM 770 C CA . TYR A 1 101 ? 11.097 -13.503 -8.481 1.00 94.25 101 TYR A CA 1
ATOM 771 C C . TYR A 1 101 ? 11.971 -13.765 -9.721 1.00 94.25 101 TYR A C 1
ATOM 773 O O . TYR A 1 101 ? 12.872 -12.985 -10.045 1.00 94.25 101 TYR A O 1
ATOM 781 N N . ASP A 1 102 ? 11.667 -14.830 -10.472 1.00 95.31 102 ASP A N 1
ATOM 782 C CA . ASP A 1 102 ? 12.313 -15.128 -11.756 1.00 95.31 102 ASP A CA 1
ATOM 783 C C . ASP A 1 102 ? 11.646 -14.354 -12.907 1.00 95.31 102 ASP A C 1
ATOM 785 O O . ASP A 1 102 ? 10.639 -14.769 -13.484 1.00 95.31 102 ASP A O 1
ATOM 789 N N . TYR A 1 103 ? 12.255 -13.235 -13.303 1.00 94.00 103 TYR A N 1
ATOM 790 C CA . TYR A 1 103 ? 11.780 -12.409 -14.419 1.00 94.00 103 TYR A CA 1
ATOM 791 C C . TYR A 1 103 ? 11.799 -13.121 -15.782 1.00 94.00 103 TYR A C 1
ATOM 793 O O . TYR A 1 103 ? 11.112 -12.676 -16.701 1.00 94.00 103 TYR A O 1
ATOM 801 N N . SER A 1 104 ? 12.562 -14.210 -15.935 1.00 96.69 104 SER A N 1
ATOM 802 C CA . SER A 1 104 ? 12.567 -15.016 -17.163 1.00 96.69 104 SER A CA 1
ATOM 803 C C . SER A 1 104 ? 11.390 -15.994 -17.237 1.00 96.69 104 SER A C 1
ATOM 805 O O . SER A 1 104 ? 11.040 -16.453 -18.326 1.00 96.69 104 SER A O 1
ATOM 807 N N . LYS A 1 105 ? 10.752 -16.282 -16.096 1.00 95.88 105 LYS A N 1
ATOM 808 C CA . LYS A 1 105 ? 9.588 -17.166 -15.961 1.00 95.88 105 LYS A CA 1
ATOM 809 C C . LYS A 1 105 ? 8.497 -16.473 -15.141 1.00 95.88 105 LYS A C 1
ATOM 811 O O . LYS A 1 105 ? 8.232 -16.868 -14.007 1.00 95.88 105 LYS A O 1
ATOM 816 N N . PRO A 1 106 ? 7.862 -15.432 -15.703 1.00 94.38 106 PRO A N 1
ATOM 817 C CA . PRO A 1 106 ? 6.903 -14.635 -14.962 1.00 94.38 106 PRO A CA 1
ATOM 818 C C . PRO A 1 106 ? 5.668 -15.456 -14.589 1.00 94.38 106 PRO A C 1
ATOM 820 O O . PRO A 1 106 ? 5.185 -16.277 -15.371 1.00 94.38 106 PRO A O 1
ATOM 823 N N . GLY A 1 107 ? 5.123 -15.177 -13.412 1.00 93.44 107 GLY A N 1
ATOM 824 C CA . GLY A 1 107 ? 3.956 -15.864 -12.880 1.00 93.44 107 GLY A CA 1
ATOM 825 C C . GLY A 1 107 ? 4.122 -16.188 -11.404 1.00 93.44 107 GLY A C 1
ATOM 826 O O . GLY A 1 107 ? 5.106 -15.819 -10.770 1.00 93.44 107 GLY A O 1
ATOM 827 N N . PHE A 1 108 ? 3.124 -16.870 -10.857 1.00 90.00 108 PHE A N 1
ATOM 828 C CA . PHE A 1 108 ? 3.217 -17.420 -9.515 1.00 90.00 108 PHE A CA 1
ATOM 829 C C . PHE A 1 108 ? 4.079 -18.687 -9.527 1.00 90.00 108 PHE A C 1
ATOM 831 O O . PHE A 1 108 ? 3.851 -19.588 -10.337 1.00 90.00 108 PHE A O 1
ATOM 838 N N . SER A 1 109 ? 5.028 -18.766 -8.599 1.00 82.69 109 SER A N 1
ATOM 839 C CA . SER A 1 109 ? 5.845 -19.948 -8.330 1.00 82.69 109 SER A CA 1
ATOM 840 C C . SER A 1 109 ? 5.960 -20.142 -6.819 1.00 82.69 109 SER A C 1
ATOM 842 O O . SER A 1 109 ? 6.238 -19.172 -6.114 1.00 82.69 109 SER A O 1
ATOM 844 N N 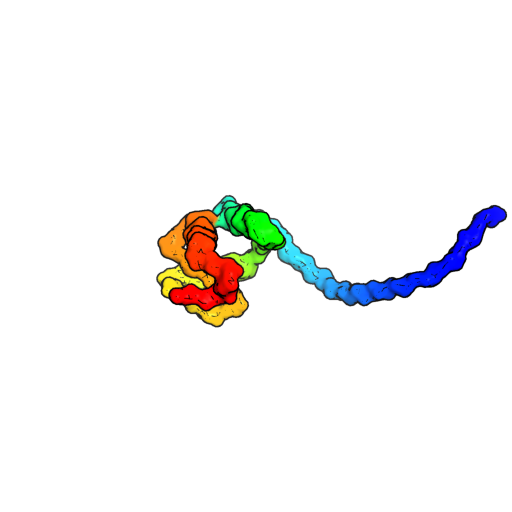. MET A 1 110 ? 5.741 -21.373 -6.343 1.00 66.69 110 MET A N 1
ATOM 845 C CA . MET A 1 110 ? 6.026 -21.796 -4.962 1.00 66.69 110 MET A CA 1
ATOM 846 C C . MET A 1 110 ? 7.377 -22.489 -4.871 1.00 66.69 110 MET A C 1
ATOM 848 O O . MET A 1 110 ? 7.738 -23.172 -5.859 1.00 66.69 110 MET A O 1
#

Foldseek 3Di:
DDDDDDDDDDDDDDPPPDDPDDPDPDDDDPQRVLLQVLLQVLCVVVVHDRDDDDVVVVVVVVVVVVVVDQDDPPDPDDDDDDPDPRNSVSSVVVSVCVVVADPVDDDDDD

pLDDT: mean 81.3, std 22.72, range [34.31, 98.75]

Radius of gyration: 22.11 Å; chains: 1; bounding box: 36×65×60 Å

InterPro domains:
  IPR001283 Cysteine-rich secretory protein-related [PR00837] (51-69)
  IPR001283 Cysteine-rich secretory protein-related [PR00837] (90-103)
  IPR001283 Cysteine-rich secretory protein-related [PTHR10334] (33-105)
  IPR014044 CAP domain [PF00188] (36-105)
  IPR014044 CAP domain [SM00198] (30-110)
  IPR035940 CAP superfamily [G3DSA:3.40.33.10] (31-110)
  IPR035940 CAP superfamily [SSF55797] (32-108)

Secondary structure (DSSP, 8-state):
--------------------PPP------HHHHHHHHHHHHHHHHTTPPPP---HHHHHHHHHHHTT---S----SS-----S-S-HHHHHHHHHGGGGG--TTS-S---

Sequence (110 aa):
MVNFFTAAAAAVAFIAAGSQAAPAAEKLTVPQQNALDQHNMYRKKHSAAPLVWDAKLAEYAQKWSDGCDFKHSGGPYGELASGVQEYTKAVDMWYNEVKDYDYSKPGFSM